Protein AF-A0A1V4MA15-F1 (afdb_monomer_lite)

Secondary structure (DSSP, 8-state):
-----GGG-PBPTT--TTS-TTT----S--EEEEETTT--EEEE-HHHHHHTTTSEE----S------PPP-

Radius of gyration: 14.55 Å; chains: 1; bounding box: 37×35×28 Å

Foldseek 3Di:
DPPDPPVQAAADPQADPQAASPPRDGDPDWDWWQFPVVSHTHTHDPVCCVVPVVRTHHPPVPPPPPDDDDDD

Sequence (72 aa):
MTLFDDDSYEFHEMDNKDRCFRCGYPSGRFFVLRQVKSMKMVHLCEDCLLNSRSDYYLDNTRPWSSKRRPPK

pLDDT: mean 80.48, std 17.4, range [40.47, 95.5]

Structure (mmCIF, N/CA/C/O backbone):
data_AF-A0A1V4MA15-F1
#
_entry.id   AF-A0A1V4MA15-F1
#
loop_
_atom_site.group_PDB
_atom_site.id
_atom_site.type_symbol
_atom_site.label_atom_id
_atom_site.label_alt_id
_atom_site.label_comp_id
_atom_site.label_asym_id
_atom_site.label_entity_id
_atom_site.label_seq_id
_atom_site.pdbx_PDB_ins_code
_atom_site.Cartn_x
_atom_site.Cartn_y
_atom_site.Cartn_z
_atom_site.occupancy
_atom_site.B_iso_or_equiv
_atom_site.auth_seq_id
_atom_site.auth_comp_id
_atom_site.auth_asym_id
_atom_site.auth_atom_id
_atom_site.pdbx_PDB_model_num
ATOM 1 N N . MET A 1 1 ? 25.721 -10.575 -13.703 1.00 40.47 1 MET A N 1
ATOM 2 C CA . MET A 1 1 ? 24.356 -10.020 -13.782 1.00 40.47 1 MET A CA 1
ATOM 3 C C . MET A 1 1 ? 23.607 -10.463 -12.534 1.00 40.47 1 MET A C 1
ATOM 5 O O . MET A 1 1 ? 23.044 -11.550 -12.494 1.00 40.47 1 MET A O 1
ATOM 9 N N . THR A 1 2 ? 23.739 -9.705 -11.450 1.00 43.72 2 THR A N 1
ATOM 10 C CA . THR A 1 2 ? 22.980 -9.910 -10.211 1.00 43.72 2 THR A CA 1
ATOM 11 C C . THR A 1 2 ? 21.557 -9.417 -10.466 1.00 43.72 2 THR A C 1
ATOM 13 O O . THR A 1 2 ? 21.248 -8.269 -10.214 1.00 43.72 2 THR A O 1
ATOM 16 N N . LEU A 1 3 ? 20.733 -10.277 -11.068 1.00 45.50 3 LEU A N 1
ATOM 17 C CA . LEU A 1 3 ? 19.398 -10.005 -11.633 1.00 45.50 3 LEU A CA 1
ATOM 18 C C . LEU A 1 3 ? 18.286 -9.693 -10.609 1.00 45.50 3 LEU A C 1
ATOM 20 O O . LEU A 1 3 ? 17.110 -9.887 -10.903 1.00 45.50 3 LEU A O 1
ATOM 24 N N . PHE A 1 4 ? 18.628 -9.245 -9.405 1.00 51.56 4 PHE A N 1
ATOM 25 C CA . PHE A 1 4 ? 17.649 -8.961 -8.356 1.00 51.56 4 PHE A CA 1
ATOM 26 C C . PHE A 1 4 ? 17.960 -7.599 -7.752 1.00 51.56 4 PHE A C 1
ATOM 28 O O . PHE A 1 4 ? 18.386 -7.502 -6.604 1.00 51.56 4 PHE A O 1
ATOM 35 N N . ASP A 1 5 ? 17.805 -6.572 -8.584 1.00 45.56 5 ASP A N 1
ATOM 36 C CA . ASP A 1 5 ? 17.815 -5.178 -8.165 1.00 45.56 5 ASP A CA 1
ATOM 37 C C . ASP A 1 5 ? 16.739 -4.975 -7.093 1.00 45.56 5 ASP A C 1
ATOM 39 O O . ASP A 1 5 ? 15.531 -5.112 -7.332 1.00 45.56 5 ASP A O 1
ATOM 43 N N . ASP A 1 6 ? 17.218 -4.651 -5.896 1.00 52.22 6 ASP A N 1
ATOM 44 C CA . ASP A 1 6 ? 16.449 -4.198 -4.737 1.00 52.22 6 ASP A CA 1
ATOM 45 C C . ASP A 1 6 ? 15.571 -2.971 -5.089 1.00 52.22 6 ASP A C 1
ATOM 47 O O . ASP A 1 6 ? 14.534 -2.745 -4.469 1.00 52.22 6 ASP A O 1
ATOM 51 N N . ASP A 1 7 ? 15.909 -2.276 -6.182 1.00 53.84 7 ASP A N 1
ATOM 52 C CA . ASP A 1 7 ? 15.228 -1.106 -6.751 1.00 53.84 7 ASP A CA 1
ATOM 53 C C . ASP A 1 7 ? 13.837 -1.388 -7.361 1.00 53.84 7 ASP A C 1
ATOM 55 O O . ASP A 1 7 ? 13.110 -0.467 -7.724 1.00 53.84 7 ASP A O 1
ATOM 59 N N . SER A 1 8 ? 13.398 -2.650 -7.458 1.00 62.47 8 SER A N 1
ATOM 60 C CA . SER A 1 8 ? 12.078 -2.987 -8.041 1.00 62.47 8 SER A CA 1
ATOM 61 C C . SER A 1 8 ? 10.883 -2.748 -7.093 1.00 62.47 8 SER A C 1
ATOM 63 O O . SER A 1 8 ? 9.715 -2.878 -7.492 1.00 62.47 8 SER A O 1
ATOM 65 N N . TYR A 1 9 ? 11.148 -2.451 -5.817 1.00 71.69 9 TYR A N 1
ATOM 66 C CA . TYR A 1 9 ? 10.140 -2.286 -4.763 1.00 71.69 9 TYR A CA 1
ATOM 67 C C . TYR A 1 9 ? 10.205 -0.885 -4.157 1.00 71.69 9 TYR A C 1
ATOM 69 O O . TYR A 1 9 ? 10.488 -0.704 -2.975 1.00 71.69 9 TYR A O 1
ATOM 77 N N . GLU A 1 10 ? 9.909 0.116 -4.979 1.00 87.06 10 GLU A N 1
ATOM 78 C CA . GLU A 1 10 ? 9.769 1.487 -4.504 1.00 87.06 10 GLU A CA 1
ATOM 79 C C . GLU A 1 10 ? 8.434 1.668 -3.766 1.00 87.06 10 GLU A C 1
ATOM 81 O O . GLU A 1 10 ? 7.365 1.321 -4.284 1.00 87.06 10 GLU A O 1
ATOM 86 N N . PHE A 1 11 ? 8.486 2.209 -2.548 1.00 91.06 11 PHE A N 1
ATOM 87 C CA . PHE A 1 11 ? 7.292 2.611 -1.808 1.00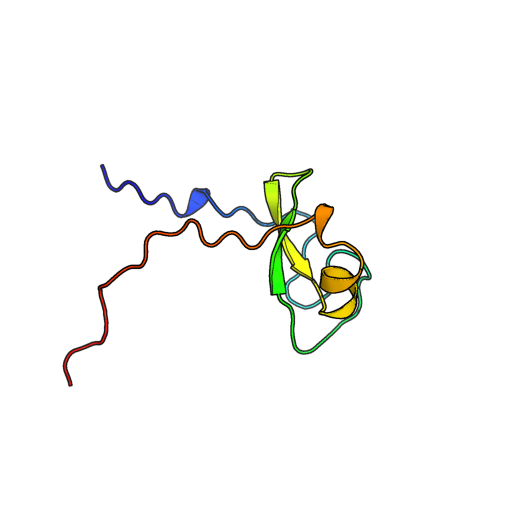 91.06 11 PHE A CA 1
ATOM 88 C C . PHE A 1 11 ? 6.753 3.937 -2.333 1.00 91.06 11 PHE A C 1
ATOM 90 O O . PHE A 1 11 ? 7.497 4.800 -2.796 1.00 91.06 11 PHE A O 1
ATOM 97 N N . HIS A 1 12 ? 5.438 4.116 -2.256 1.00 94.12 12 HIS A N 1
ATOM 98 C CA . HIS A 1 12 ? 4.834 5.384 -2.633 1.00 94.12 12 HIS A CA 1
ATOM 99 C C . HIS A 1 12 ? 5.356 6.505 -1.727 1.00 94.12 12 HIS A C 1
ATOM 101 O O . HIS A 1 12 ? 5.418 6.352 -0.516 1.00 94.12 12 HIS A O 1
ATOM 107 N N . GLU A 1 13 ? 5.650 7.677 -2.286 1.00 94.06 13 GLU A N 1
ATOM 108 C CA . GLU A 1 13 ? 6.231 8.822 -1.551 1.00 94.06 13 GLU A CA 1
ATOM 109 C C . GLU A 1 13 ? 5.363 9.346 -0.394 1.00 94.06 13 GLU A C 1
ATOM 111 O O . GLU A 1 13 ? 5.840 10.056 0.485 1.00 94.06 13 GLU A O 1
ATOM 116 N N . MET A 1 14 ? 4.074 9.007 -0.403 1.00 94.25 14 MET A N 1
ATOM 117 C CA . MET A 1 14 ? 3.101 9.397 0.619 1.00 94.25 14 MET A CA 1
ATOM 118 C C . MET A 1 14 ? 2.812 8.259 1.601 1.00 94.25 14 MET A C 1
ATOM 120 O O . MET A 1 14 ? 2.016 8.425 2.523 1.00 94.25 14 MET A O 1
ATOM 124 N N . ASP A 1 15 ? 3.397 7.088 1.366 1.00 94.56 15 ASP A N 1
ATOM 125 C CA . ASP A 1 15 ? 3.218 5.931 2.215 1.00 94.56 15 ASP A CA 1
ATOM 126 C C . ASP A 1 15 ? 3.984 6.085 3.526 1.00 94.56 15 ASP A C 1
ATOM 128 O O . ASP A 1 15 ? 5.046 6.704 3.605 1.00 94.56 15 ASP A O 1
ATOM 132 N N . ASN A 1 16 ? 3.412 5.519 4.581 1.00 93.00 16 ASN A N 1
ATOM 133 C CA . ASN A 1 16 ? 4.010 5.511 5.898 1.00 93.00 16 ASN A CA 1
ATOM 134 C C . ASN A 1 16 ? 3.712 4.164 6.553 1.00 93.00 16 ASN A C 1
ATOM 136 O O . ASN A 1 16 ? 2.553 3.801 6.719 1.00 93.00 16 ASN A O 1
ATOM 140 N N . LYS A 1 17 ? 4.754 3.452 6.981 1.00 92.06 17 LYS A N 1
ATOM 141 C CA . LYS A 1 17 ? 4.635 2.119 7.592 1.00 92.06 17 LYS A CA 1
ATOM 142 C C . LYS A 1 17 ? 3.773 2.063 8.862 1.00 92.06 17 LYS A C 1
ATOM 144 O O . LYS A 1 17 ? 3.341 0.982 9.247 1.00 92.06 17 LYS A O 1
ATOM 149 N N . ASP A 1 18 ? 3.531 3.202 9.507 1.00 93.56 18 ASP A N 1
ATOM 150 C CA . ASP A 1 18 ? 2.775 3.308 10.756 1.00 93.56 18 ASP A CA 1
ATOM 151 C C . ASP A 1 18 ? 1.292 3.663 10.523 1.00 93.56 18 ASP A C 1
ATOM 153 O O . ASP A 1 18 ? 0.518 3.760 11.480 1.00 93.56 18 ASP A O 1
ATOM 157 N N . ARG A 1 19 ? 0.868 3.888 9.267 1.00 95.38 19 ARG A N 1
ATOM 158 C CA . ARG A 1 19 ? -0.502 4.294 8.917 1.00 95.38 19 ARG A CA 1
ATOM 159 C C . ARG A 1 19 ? -0.984 3.623 7.638 1.00 95.38 19 ARG A C 1
ATOM 161 O O . ARG A 1 19 ? -0.231 3.391 6.707 1.00 95.38 19 ARG A O 1
ATOM 168 N N . CYS A 1 20 ? -2.288 3.386 7.549 1.00 95.31 20 CYS A N 1
ATOM 169 C CA . CYS A 1 20 ? -2.879 2.936 6.294 1.00 95.31 20 CYS A CA 1
ATOM 170 C C . CYS A 1 20 ? -2.746 4.030 5.220 1.00 95.31 20 CYS A C 1
ATOM 172 O O . CYS A 1 20 ? -3.255 5.132 5.406 1.00 95.31 20 CYS A O 1
ATOM 174 N N . PHE A 1 21 ? -2.159 3.708 4.069 1.00 95.50 21 PHE A N 1
ATOM 175 C CA . PHE A 1 21 ? -2.015 4.600 2.916 1.00 95.50 21 PHE A CA 1
ATOM 176 C C . PHE A 1 21 ? -3.346 5.216 2.461 1.00 95.50 21 PHE A C 1
ATOM 178 O O . PHE A 1 21 ? -3.392 6.363 2.027 1.00 95.50 21 PHE A O 1
ATOM 185 N N . ARG A 1 22 ? -4.449 4.459 2.566 1.00 93.69 22 ARG A N 1
ATOM 186 C CA . ARG A 1 22 ? -5.770 4.892 2.088 1.00 93.69 22 ARG A CA 1
ATOM 187 C C . ARG A 1 22 ? -6.550 5.708 3.118 1.00 93.69 22 ARG A C 1
ATOM 189 O O . ARG A 1 22 ? -7.086 6.752 2.770 1.00 93.69 22 ARG A O 1
ATOM 196 N N . CYS A 1 23 ? -6.664 5.226 4.358 1.00 94.38 23 CYS A N 1
ATOM 197 C CA . CYS A 1 23 ? -7.509 5.864 5.380 1.00 94.38 23 CYS A CA 1
ATOM 198 C C . CYS A 1 23 ? -6.733 6.604 6.478 1.00 94.38 23 CYS A C 1
ATOM 200 O O . CYS A 1 23 ? -7.345 7.252 7.321 1.00 94.38 23 CYS A O 1
ATOM 202 N N . GLY A 1 24 ? -5.405 6.489 6.516 1.00 94.19 24 GLY A N 1
ATOM 203 C CA . GLY A 1 24 ? -4.547 7.117 7.522 1.00 94.19 24 GLY A CA 1
ATOM 204 C C . GLY A 1 24 ? -4.604 6.488 8.918 1.00 94.19 24 GLY A C 1
ATOM 205 O O . GLY A 1 24 ? -3.881 6.946 9.803 1.00 94.19 24 GLY A O 1
ATOM 206 N N . TYR A 1 25 ? -5.429 5.456 9.138 1.00 93.50 25 TYR A N 1
ATOM 207 C CA . TYR A 1 25 ? -5.602 4.846 10.457 1.00 93.50 25 TYR A CA 1
ATOM 208 C C . TYR A 1 25 ? -4.289 4.217 10.961 1.00 93.50 25 TYR A C 1
ATOM 210 O O . TYR A 1 25 ? -3.697 3.409 10.231 1.00 93.50 25 TYR A O 1
ATOM 218 N N . PRO A 1 26 ? -3.833 4.558 12.182 1.00 88.19 26 PRO A N 1
ATOM 219 C CA . PRO A 1 26 ? -2.700 3.903 12.820 1.00 88.19 26 PRO A CA 1
ATOM 220 C C . PRO A 1 26 ? -3.156 2.556 13.396 1.00 88.19 26 PRO A C 1
ATOM 222 O O . PRO A 1 26 ? -3.950 2.499 14.329 1.00 88.19 26 PRO A O 1
ATOM 225 N N . SER A 1 27 ? -2.672 1.462 12.817 1.00 75.38 27 SER A N 1
ATOM 226 C CA . SER A 1 27 ? -2.977 0.084 13.211 1.00 75.38 27 SER A CA 1
ATOM 227 C C . SER A 1 27 ? -1.681 -0.649 13.539 1.00 75.38 27 SER A C 1
ATOM 229 O O . SER A 1 27 ? -0.615 -0.289 13.051 1.00 75.38 27 SER A O 1
ATOM 231 N N . GLY A 1 28 ? -1.767 -1.712 14.340 1.00 75.81 28 GLY A N 1
ATOM 232 C CA . GLY A 1 28 ? -0.623 -2.579 14.629 1.00 75.81 28 GLY A CA 1
ATOM 233 C C . GLY A 1 28 ? -0.294 -3.577 13.513 1.00 75.81 28 GLY A C 1
ATOM 234 O O . GLY A 1 28 ? 0.760 -4.208 13.558 1.00 75.81 28 GLY A O 1
ATOM 235 N N . ARG A 1 29 ? -1.188 -3.769 12.530 1.00 87.44 29 ARG A N 1
ATOM 236 C CA . ARG A 1 29 ? -0.977 -4.699 11.409 1.00 87.44 29 ARG A CA 1
ATOM 237 C C . ARG A 1 29 ? -1.375 -4.063 10.085 1.00 87.44 29 ARG A C 1
ATOM 239 O O . ARG A 1 29 ? -2.529 -3.674 9.900 1.00 87.44 29 ARG A O 1
ATOM 246 N N . PHE A 1 30 ? -0.416 -4.029 9.167 1.00 93.44 30 PHE A N 1
ATOM 247 C CA . PHE A 1 30 ? -0.595 -3.582 7.793 1.00 93.44 30 PHE A CA 1
ATOM 248 C C . PHE A 1 30 ? -0.113 -4.647 6.813 1.00 93.44 30 PHE A C 1
ATOM 250 O O . PHE A 1 30 ? 0.808 -5.411 7.102 1.00 93.44 30 PHE A O 1
ATOM 257 N N . PHE A 1 31 ? -0.735 -4.664 5.642 1.00 92.00 31 PHE A N 1
ATOM 258 C CA . PHE A 1 31 ? -0.341 -5.478 4.506 1.00 92.00 31 PHE A CA 1
ATOM 259 C C . PHE A 1 31 ? 0.409 -4.605 3.510 1.00 92.00 31 PHE A C 1
ATOM 261 O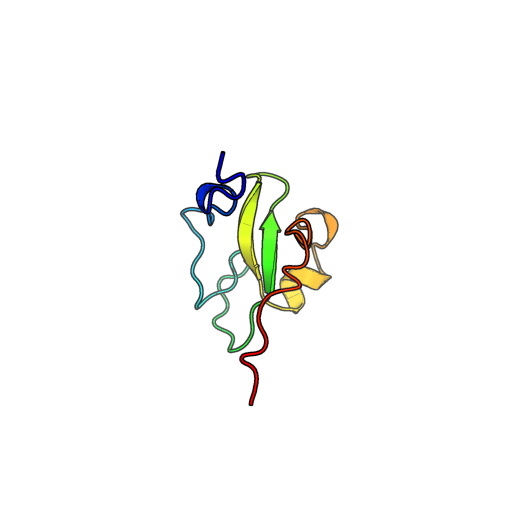 O . PHE A 1 31 ? -0.071 -3.530 3.148 1.00 92.00 31 PHE A O 1
ATOM 268 N N . VAL A 1 32 ? 1.569 -5.079 3.062 1.00 91.94 32 VAL A N 1
ATOM 269 C CA . VAL A 1 32 ? 2.351 -4.421 2.016 1.00 91.94 32 VAL A CA 1
ATOM 270 C C . VAL A 1 32 ? 1.878 -4.942 0.664 1.00 91.94 32 VAL A C 1
ATOM 272 O O . VAL A 1 32 ? 1.968 -6.137 0.385 1.00 91.94 32 VAL A O 1
ATOM 275 N N . LEU A 1 33 ? 1.334 -4.050 -0.157 1.00 92.31 33 LEU A N 1
ATOM 276 C CA . LEU A 1 33 ? 0.713 -4.370 -1.444 1.00 92.31 33 LEU A CA 1
ATOM 277 C C . LEU A 1 33 ? 1.225 -3.410 -2.511 1.00 92.31 33 LEU A C 1
ATOM 279 O O . LEU A 1 33 ? 1.625 -2.293 -2.190 1.00 92.31 33 LEU A O 1
ATOM 283 N N . ARG A 1 34 ? 1.165 -3.809 -3.783 1.00 92.81 34 ARG A N 1
ATOM 284 C CA . ARG A 1 34 ? 1.451 -2.893 -4.889 1.00 92.81 34 ARG A CA 1
ATOM 285 C C . ARG A 1 34 ? 0.165 -2.213 -5.338 1.00 92.81 34 ARG A C 1
ATOM 287 O O . ARG A 1 34 ? -0.820 -2.889 -5.633 1.00 92.81 34 ARG A O 1
ATOM 294 N N . GLN A 1 35 ? 0.164 -0.884 -5.389 1.00 94.12 35 GLN A N 1
ATOM 295 C CA . GLN A 1 35 ? -0.949 -0.110 -5.930 1.00 94.12 35 GLN A CA 1
ATOM 296 C C . GLN A 1 35 ? -0.889 -0.114 -7.458 1.00 94.12 35 GLN A C 1
ATOM 298 O O . GLN A 1 35 ? 0.108 0.306 -8.037 1.00 94.12 35 GLN A O 1
ATOM 303 N N . VAL A 1 36 ? -1.981 -0.498 -8.120 1.00 92.56 36 VAL A N 1
ATOM 304 C CA . VAL A 1 36 ? -2.044 -0.617 -9.589 1.00 92.56 36 VAL A CA 1
ATOM 305 C C . VAL A 1 36 ? -1.747 0.715 -10.287 1.00 92.56 36 VAL A C 1
ATOM 307 O O . VAL A 1 36 ? -1.051 0.749 -11.295 1.00 92.56 36 VAL A O 1
ATOM 310 N N . LYS A 1 37 ? -2.249 1.828 -9.739 1.00 93.50 37 LYS A N 1
ATOM 311 C CA . LYS A 1 37 ? -2.135 3.156 -10.362 1.00 93.50 37 LYS A CA 1
ATOM 312 C C . LYS A 1 37 ? -0.695 3.670 -10.448 1.00 93.50 37 LYS A C 1
ATOM 314 O O . LYS A 1 37 ? -0.318 4.243 -11.463 1.00 93.50 37 LYS A O 1
ATOM 319 N N . SER A 1 38 ? 0.067 3.538 -9.366 1.00 91.75 38 SER A N 1
ATOM 320 C CA . SER A 1 38 ? 1.439 4.056 -9.274 1.00 91.75 38 SER A CA 1
ATOM 321 C C . SER A 1 38 ? 2.488 2.981 -9.534 1.00 91.75 38 SER A C 1
ATOM 323 O O . SER A 1 38 ? 3.656 3.305 -9.714 1.00 91.75 38 SER A O 1
ATOM 325 N N . MET A 1 39 ? 2.084 1.708 -9.513 1.00 90.69 39 MET A N 1
ATOM 326 C CA . MET A 1 39 ? 2.971 0.553 -9.423 1.00 90.69 39 MET A CA 1
ATOM 327 C C . MET A 1 39 ? 3.929 0.614 -8.228 1.00 90.69 39 MET A C 1
ATOM 329 O O . MET A 1 39 ? 4.911 -0.117 -8.217 1.00 90.69 39 MET A O 1
ATOM 333 N N . LYS A 1 40 ? 3.656 1.427 -7.202 1.00 91.50 40 LYS A N 1
ATOM 334 C CA . LYS A 1 40 ? 4.482 1.528 -5.991 1.00 91.50 40 LYS A CA 1
ATOM 335 C C . LYS A 1 40 ? 3.891 0.706 -4.844 1.00 91.50 40 LYS A C 1
ATOM 337 O O . LYS A 1 40 ? 2.695 0.398 -4.827 1.00 91.50 40 LYS A O 1
ATOM 342 N N . MET A 1 41 ? 4.738 0.340 -3.890 1.00 92.62 41 MET A N 1
ATOM 343 C CA . MET A 1 41 ? 4.349 -0.400 -2.690 1.00 92.62 41 MET A CA 1
ATOM 344 C C . MET A 1 41 ? 3.696 0.529 -1.660 1.00 92.62 41 MET A C 1
ATOM 346 O O . MET A 1 41 ? 4.114 1.676 -1.503 1.00 92.62 41 MET A O 1
ATOM 350 N N . VAL A 1 42 ? 2.676 0.041 -0.955 1.00 94.50 42 VAL A N 1
ATOM 351 C CA . VAL A 1 42 ? 1.945 0.784 0.084 1.00 94.50 42 VAL A CA 1
ATOM 352 C C . VAL A 1 42 ? 1.552 -0.118 1.254 1.00 94.50 42 VAL A C 1
ATOM 354 O O . VAL A 1 42 ? 1.378 -1.326 1.073 1.00 94.50 42 VAL A O 1
ATOM 357 N N . HIS A 1 43 ? 1.351 0.469 2.434 1.00 95.00 43 HIS A N 1
ATOM 358 C CA . HIS A 1 43 ? 0.819 -0.202 3.620 1.00 95.00 43 HIS A CA 1
ATOM 359 C C . HIS A 1 43 ? -0.697 0.007 3.720 1.00 95.00 43 HIS A C 1
ATOM 361 O O . HIS A 1 43 ? -1.176 1.135 3.813 1.00 95.00 43 HIS A O 1
ATOM 367 N N . LEU A 1 44 ? -1.489 -1.067 3.741 1.00 94.75 44 LEU A N 1
ATOM 368 C CA . LEU A 1 44 ? -2.941 -0.988 3.948 1.00 94.75 44 LEU A CA 1
ATOM 369 C C . LEU A 1 44 ? -3.389 -1.753 5.184 1.00 94.75 44 LEU A C 1
ATOM 371 O O . LEU A 1 44 ? -2.882 -2.831 5.486 1.00 94.75 44 LEU A O 1
ATOM 375 N N . CYS A 1 45 ? -4.386 -1.211 5.884 1.00 94.50 45 CYS A N 1
ATOM 376 C CA . CYS A 1 45 ? -5.116 -1.981 6.88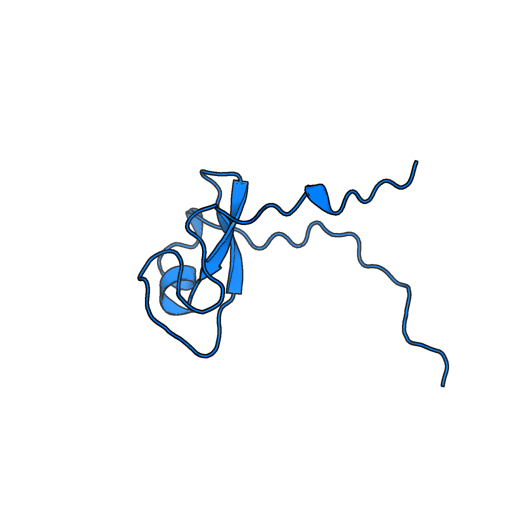4 1.00 94.50 45 CYS A CA 1
ATOM 377 C C . CYS A 1 45 ? -6.010 -3.031 6.206 1.00 94.50 45 CYS A C 1
ATOM 379 O O . CYS A 1 45 ? -6.334 -2.921 5.020 1.00 94.50 45 CYS A O 1
ATOM 381 N N . GLU A 1 46 ? -6.434 -4.024 6.986 1.00 92.88 46 GLU A N 1
ATOM 382 C CA . GLU A 1 46 ? -7.324 -5.097 6.536 1.00 92.88 46 GLU A CA 1
ATOM 383 C C . GLU A 1 46 ? -8.600 -4.556 5.878 1.00 92.88 46 GLU A C 1
ATOM 385 O O . GLU A 1 46 ? -8.909 -4.920 4.745 1.00 92.88 46 GLU A O 1
ATOM 390 N N . ASP A 1 47 ? -9.278 -3.603 6.522 1.00 93.69 47 ASP A N 1
ATOM 391 C CA . ASP A 1 47 ? -10.524 -3.036 6.000 1.00 93.69 47 ASP A CA 1
ATOM 392 C C . ASP A 1 47 ? -10.335 -2.374 4.631 1.00 93.69 47 ASP A C 1
ATOM 394 O O . ASP A 1 47 ? -11.138 -2.566 3.717 1.00 93.69 47 ASP A O 1
ATOM 398 N N . CYS A 1 48 ? -9.262 -1.597 4.452 1.00 93.75 48 CYS A N 1
ATOM 399 C CA . CYS A 1 48 ? -8.995 -0.939 3.174 1.00 93.75 48 CYS A CA 1
ATOM 400 C C . CYS A 1 48 ? -8.618 -1.951 2.093 1.00 93.75 48 CYS A C 1
ATOM 402 O O . CYS A 1 48 ? -9.114 -1.843 0.972 1.00 93.75 48 CYS A O 1
ATOM 404 N N . LEU A 1 49 ? -7.803 -2.954 2.427 1.00 91.62 49 LEU A N 1
ATOM 405 C CA . LEU A 1 49 ? -7.474 -4.046 1.514 1.00 91.62 49 LEU A CA 1
ATOM 406 C C . LEU A 1 49 ? -8.748 -4.753 1.028 1.00 91.62 49 LEU A C 1
ATOM 408 O O . LEU A 1 49 ? -8.937 -4.927 -0.175 1.00 91.62 49 LEU A O 1
ATOM 412 N N . LEU A 1 50 ? -9.651 -5.126 1.938 1.00 91.50 50 LEU A N 1
ATOM 413 C CA . LEU A 1 50 ? -10.848 -5.889 1.582 1.00 91.50 50 LEU A CA 1
ATOM 414 C C . LEU A 1 50 ? -11.861 -5.067 0.774 1.00 91.50 50 LEU A C 1
ATOM 416 O O . LEU A 1 50 ? -12.485 -5.631 -0.123 1.00 91.50 50 LEU A O 1
ATOM 420 N N . ASN A 1 51 ? -11.984 -3.765 1.048 1.00 93.88 51 ASN A N 1
ATOM 421 C CA . ASN A 1 51 ? -12.922 -2.868 0.363 1.00 93.88 51 ASN A CA 1
ATOM 422 C C . ASN A 1 51 ? -12.425 -2.358 -0.999 1.00 93.88 51 ASN A C 1
ATOM 424 O O . ASN A 1 51 ? -13.198 -1.757 -1.741 1.00 93.88 51 ASN A O 1
ATOM 428 N N . SER A 1 52 ? -11.147 -2.557 -1.338 1.00 88.00 52 SER A N 1
ATOM 429 C CA . SER A 1 52 ? -10.562 -2.004 -2.568 1.00 88.00 52 SER A CA 1
ATOM 430 C C . SER A 1 52 ? -9.591 -2.936 -3.281 1.00 88.00 52 SER A C 1
ATOM 432 O O . SER A 1 52 ? -8.585 -2.521 -3.846 1.00 88.00 52 SER A O 1
ATOM 434 N N . ARG A 1 53 ? -9.923 -4.227 -3.295 1.00 83.25 53 ARG A N 1
ATOM 435 C CA . ARG A 1 53 ? -9.068 -5.296 -3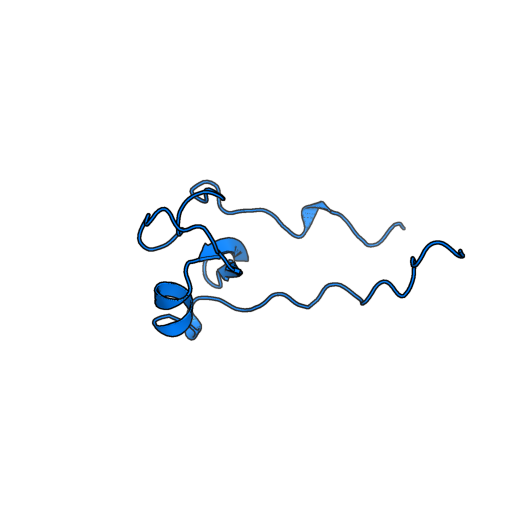.833 1.00 83.25 53 ARG A CA 1
ATOM 436 C C . ARG A 1 53 ? -8.654 -5.116 -5.295 1.00 83.25 53 ARG A C 1
ATOM 438 O O . ARG A 1 53 ? -7.653 -5.686 -5.688 1.00 83.25 53 ARG A O 1
ATOM 445 N N . SER A 1 54 ? -9.408 -4.377 -6.108 1.00 90.94 54 SER A N 1
ATOM 446 C CA . SER A 1 54 ? -9.054 -4.119 -7.512 1.00 90.94 54 SER A CA 1
ATOM 447 C C . SER A 1 54 ? -7.950 -3.075 -7.682 1.00 90.94 54 SER A C 1
ATOM 449 O O . SER A 1 54 ? -7.282 -3.060 -8.711 1.00 90.94 54 SER A O 1
ATOM 451 N N . ASP A 1 55 ? -7.757 -2.204 -6.689 1.00 92.81 55 ASP A N 1
ATOM 452 C CA . ASP A 1 55 ? -6.794 -1.097 -6.751 1.00 92.81 55 ASP A CA 1
ATOM 453 C C . ASP A 1 55 ? -5.373 -1.545 -6.361 1.00 92.81 55 ASP A C 1
ATOM 455 O O . ASP A 1 55 ? -4.403 -0.802 -6.554 1.00 92.81 55 ASP A O 1
ATOM 459 N N . TYR A 1 56 ? -5.248 -2.755 -5.804 1.00 92.81 56 TYR A N 1
ATOM 460 C CA . TYR A 1 56 ? -4.022 -3.285 -5.218 1.00 92.81 56 TYR A CA 1
ATOM 461 C C . TYR A 1 56 ? -3.858 -4.770 -5.530 1.00 92.81 56 TYR A C 1
ATOM 463 O O . TYR A 1 56 ? -4.833 -5.510 -5.592 1.00 92.81 56 TYR A O 1
ATOM 471 N N . TYR A 1 57 ? -2.622 -5.242 -5.640 1.00 89.75 57 TYR A N 1
ATOM 472 C CA . TYR A 1 57 ? -2.346 -6.675 -5.691 1.00 89.75 57 TYR A CA 1
ATOM 473 C C . TYR A 1 57 ? -1.187 -7.061 -4.780 1.00 89.75 57 TYR A C 1
ATOM 475 O O . TYR A 1 57 ? -0.291 -6.267 -4.481 1.00 89.75 57 TYR A O 1
ATOM 483 N N . LEU A 1 58 ? -1.228 -8.312 -4.322 1.00 86.19 58 LEU A N 1
ATOM 484 C CA . LEU A 1 58 ? -0.118 -8.933 -3.614 1.00 86.19 58 LEU A CA 1
ATOM 485 C C . LEU A 1 58 ? 0.983 -9.233 -4.623 1.00 86.19 58 LEU A C 1
ATOM 487 O O . LEU A 1 58 ? 0.854 -10.134 -5.453 1.00 86.19 58 LEU A O 1
ATOM 491 N N . ASP A 1 59 ? 2.060 -8.461 -4.549 1.00 76.62 59 ASP A N 1
ATOM 492 C CA . ASP A 1 59 ? 3.230 -8.694 -5.376 1.00 76.62 59 ASP A CA 1
ATOM 493 C C . ASP A 1 59 ? 4.081 -9.827 -4.785 1.00 76.62 59 ASP A C 1
ATOM 495 O O . ASP A 1 59 ? 5.023 -9.615 -4.025 1.00 76.62 59 ASP A O 1
ATOM 499 N N . ASN A 1 60 ? 3.701 -11.058 -5.131 1.00 69.06 60 ASN A N 1
ATOM 500 C CA . ASN A 1 60 ? 4.435 -12.280 -4.800 1.00 69.06 60 ASN A CA 1
ATOM 501 C C . ASN A 1 60 ? 5.425 -12.675 -5.910 1.00 69.06 60 ASN A C 1
ATOM 503 O O . ASN A 1 60 ? 5.837 -13.831 -5.982 1.00 69.06 60 ASN A O 1
ATOM 507 N N . THR A 1 61 ? 5.787 -11.754 -6.810 1.00 66.19 61 THR A N 1
ATOM 508 C CA . THR A 1 61 ? 6.633 -12.076 -7.971 1.00 66.19 61 THR A CA 1
ATOM 509 C C . THR A 1 61 ? 8.102 -12.297 -7.614 1.00 66.19 61 THR A C 1
ATOM 511 O O . THR A 1 61 ? 8.873 -12.722 -8.476 1.00 66.19 61 THR A O 1
ATOM 514 N N . ARG A 1 62 ? 8.517 -12.072 -6.354 1.00 64.12 62 ARG A N 1
ATOM 515 C CA . ARG A 1 62 ? 9.862 -12.458 -5.910 1.00 64.12 62 ARG A CA 1
ATOM 516 C C . ARG A 1 62 ? 10.031 -13.971 -6.078 1.00 64.12 62 ARG A C 1
ATOM 518 O O . ARG A 1 62 ? 9.264 -14.734 -5.486 1.00 64.12 62 ARG A O 1
ATOM 525 N N . PRO A 1 63 ? 11.051 -14.431 -6.823 1.00 58.38 63 PRO A N 1
ATOM 526 C CA . PRO A 1 63 ? 11.389 -15.842 -6.848 1.00 58.38 63 PRO A CA 1
ATOM 527 C C . PRO A 1 63 ? 11.613 -16.331 -5.420 1.00 58.38 63 PRO A C 1
ATOM 529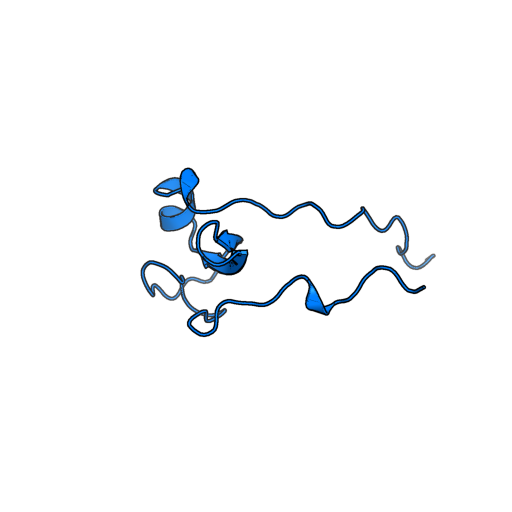 O O . PRO A 1 63 ? 12.335 -15.693 -4.650 1.00 58.38 63 PRO A O 1
ATOM 532 N N . TRP A 1 64 ? 11.007 -17.463 -5.062 1.00 57.84 64 TRP A N 1
ATOM 533 C CA . TRP A 1 64 ? 11.263 -18.101 -3.776 1.00 57.84 64 TRP A CA 1
ATOM 534 C C . TRP A 1 64 ? 12.764 -18.384 -3.648 1.00 57.84 64 TRP A C 1
ATOM 536 O O . TRP A 1 64 ? 13.310 -19.250 -4.339 1.00 57.84 64 TRP A O 1
ATOM 546 N N . SER A 1 65 ? 13.454 -17.657 -2.768 1.00 58.44 65 SER A N 1
ATOM 547 C CA . SER A 1 65 ? 14.850 -17.938 -2.465 1.00 58.44 65 SER A CA 1
ATOM 548 C C . SER A 1 65 ? 14.905 -19.195 -1.598 1.00 58.44 65 SER A C 1
ATOM 550 O O . SER A 1 65 ? 14.783 -19.172 -0.379 1.00 58.44 65 SER A O 1
ATOM 552 N N . SER A 1 66 ? 15.148 -20.343 -2.228 1.00 55.06 66 SER A N 1
ATOM 553 C CA . SER A 1 66 ? 15.387 -21.622 -1.537 1.00 55.06 66 SER A CA 1
ATOM 554 C C . SER A 1 66 ? 16.649 -21.627 -0.649 1.00 55.06 66 SER A C 1
ATOM 556 O O . SER A 1 66 ? 16.965 -22.630 -0.014 1.00 55.06 66 SER A O 1
ATOM 558 N N . LYS A 1 67 ? 17.361 -20.497 -0.558 1.00 59.69 67 LYS A N 1
ATOM 559 C CA . LYS A 1 67 ? 18.478 -20.217 0.351 1.00 59.69 67 LYS A CA 1
ATOM 560 C C . LYS A 1 67 ? 17.987 -19.098 1.291 1.00 59.69 67 LYS A C 1
ATOM 562 O O . LYS A 1 67 ? 17.724 -18.011 0.803 1.00 59.69 67 LYS A O 1
ATO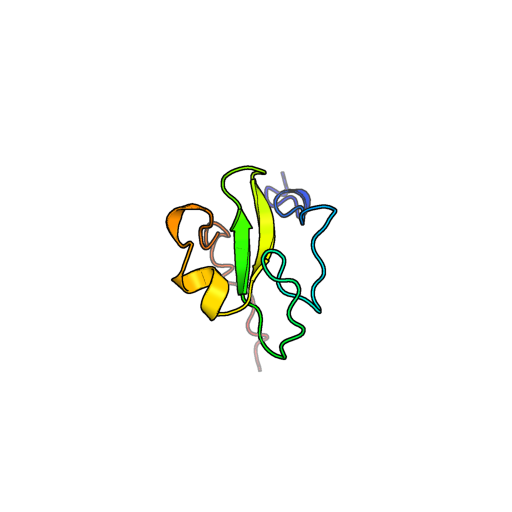M 567 N N . ARG A 1 68 ? 17.884 -19.217 2.618 1.00 52.31 68 ARG A N 1
ATOM 568 C CA . ARG A 1 68 ? 18.751 -19.913 3.578 1.00 52.31 68 ARG A CA 1
ATOM 569 C C . ARG A 1 68 ? 17.951 -20.218 4.857 1.00 52.31 68 ARG A C 1
ATOM 571 O O . ARG A 1 68 ? 17.600 -19.300 5.591 1.00 52.31 68 ARG A O 1
ATOM 578 N N . ARG A 1 69 ? 17.751 -21.494 5.192 1.00 53.62 69 ARG A N 1
ATOM 579 C CA . ARG A 1 69 ? 17.874 -21.876 6.607 1.00 53.62 69 ARG A CA 1
ATOM 580 C C . ARG A 1 69 ? 19.378 -21.959 6.874 1.00 53.62 69 ARG A C 1
ATOM 582 O O . ARG A 1 69 ? 20.055 -22.605 6.070 1.00 53.62 69 ARG A O 1
ATOM 589 N N . PRO A 1 70 ? 19.931 -21.315 7.913 1.00 55.53 70 PRO A N 1
ATOM 590 C CA . PRO A 1 70 ? 21.270 -21.687 8.338 1.00 55.53 70 PRO A CA 1
ATOM 591 C C . PRO A 1 70 ? 21.217 -23.170 8.750 1.00 55.53 70 PRO A C 1
ATOM 593 O O . PRO A 1 70 ? 20.255 -23.567 9.419 1.00 55.53 70 PRO A O 1
ATOM 596 N N . PRO A 1 71 ? 22.163 -24.018 8.309 1.00 57.12 71 PRO A N 1
ATOM 597 C CA . PRO A 1 71 ? 22.299 -25.339 8.903 1.00 57.12 71 PRO A CA 1
ATOM 598 C C . PRO A 1 71 ? 22.561 -25.165 10.407 1.00 57.12 71 PRO A C 1
ATOM 600 O O . PRO A 1 71 ? 23.268 -24.240 10.810 1.00 57.12 71 PRO A O 1
ATOM 603 N N . LYS A 1 72 ? 21.886 -25.996 11.203 1.00 52.25 72 LYS A N 1
ATOM 604 C CA . LYS A 1 72 ? 21.964 -26.030 12.666 1.00 52.25 72 LYS A CA 1
ATOM 605 C C . LYS A 1 72 ? 23.298 -26.605 13.126 1.00 52.25 72 LYS A C 1
ATOM 607 O O . LYS A 1 72 ? 23.796 -27.508 12.418 1.00 52.25 72 LYS A O 1
#